Protein AF-A0A0H5CN25-F1 (afdb_monomer)

Secondary structure (DSSP, 8-state):
-PPPHHHHHHHHHHHHHH-TTSPEEHHHHHHHHT--HHHHHHHHHHHHHTTSEE--S-----SSS------EE-EE-

Radius of gyration: 11.95 Å; Cα contacts (8 Å, |Δi|>4): 104; chains: 1; bounding box: 34×23×29 Å

Foldseek 3Di:
DDCDLVNLLVVQAVVCVVVLPDWAWLVNSCVVRVHDSVVSQVSLVVCVVVVQFDWPPFDQPPDDDDGDRTGTTNDGD

pLDDT: mean 76.69, std 15.19, range [38.59, 90.12]

Structure (mmCIF, N/CA/C/O backbone):
data_AF-A0A0H5CN25-F1
#
_entry.id   AF-A0A0H5CN25-F1
#
loop_
_atom_site.group_PDB
_atom_site.id
_atom_site.type_symbol
_atom_site.label_atom_id
_atom_site.label_alt_id
_atom_site.label_comp_id
_atom_site.label_asym_id
_atom_site.label_entity_id
_atom_site.label_seq_id
_atom_site.pdbx_PDB_ins_code
_atom_site.Cartn_x
_atom_site.Cartn_y
_atom_site.Cartn_z
_atom_site.occupancy
_atom_site.B_iso_or_equiv
_atom_site.auth_seq_id
_atom_site.auth_comp_id
_atom_site.auth_asym_id
_atom_site.auth_atom_id
_atom_site.pdbx_PDB_model_num
ATOM 1 N N . MET A 1 1 ? -5.967 -4.624 -17.898 1.00 49.34 1 MET A N 1
ATOM 2 C CA . MET A 1 1 ? -7.037 -3.999 -17.088 1.00 49.34 1 MET A CA 1
ATOM 3 C C . MET A 1 1 ? -6.374 -2.850 -16.340 1.00 49.34 1 MET A C 1
ATOM 5 O O . MET A 1 1 ? -5.324 -3.095 -15.770 1.00 49.34 1 MET A O 1
ATOM 9 N N . PHE A 1 2 ? -6.851 -1.605 -16.442 1.00 55.09 2 PHE A N 1
ATOM 10 C CA . PHE A 1 2 ? -6.209 -0.486 -15.733 1.00 55.09 2 PHE A CA 1
ATOM 11 C C . PHE A 1 2 ? -6.531 -0.597 -14.240 1.00 55.09 2 PHE A C 1
ATOM 13 O O . PHE A 1 2 ? -7.705 -0.675 -13.886 1.00 55.09 2 PHE A O 1
ATOM 20 N N . ALA A 1 3 ? -5.515 -0.630 -13.379 1.00 62.66 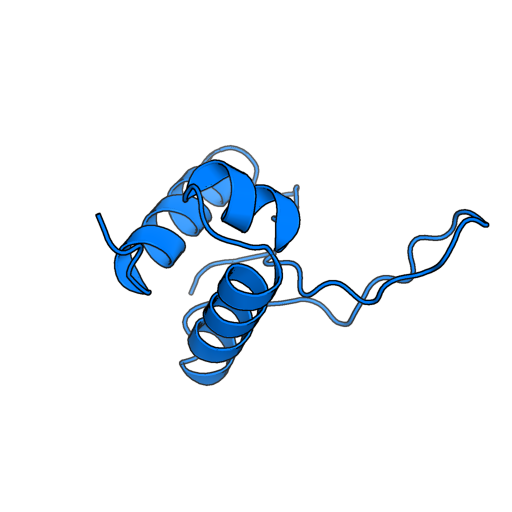3 ALA A N 1
ATOM 21 C CA . ALA A 1 3 ? -5.727 -0.581 -11.938 1.00 62.66 3 ALA A CA 1
ATOM 22 C C . ALA A 1 3 ? -6.284 0.800 -11.561 1.00 62.66 3 ALA A C 1
ATOM 24 O O . ALA A 1 3 ? -5.646 1.821 -11.826 1.00 62.66 3 ALA A O 1
ATOM 25 N N . THR A 1 4 ? -7.487 0.843 -10.989 1.00 79.25 4 THR A N 1
ATOM 26 C CA . THR A 1 4 ? -8.117 2.092 -10.542 1.00 79.25 4 THR A CA 1
ATOM 27 C C . THR A 1 4 ? -7.804 2.358 -9.069 1.00 79.25 4 THR A C 1
ATOM 29 O O . THR A 1 4 ? -7.444 1.446 -8.318 1.00 79.25 4 THR A O 1
ATOM 32 N N . LEU A 1 5 ? -7.976 3.612 -8.634 1.00 81.50 5 LEU A N 1
ATOM 33 C CA . LEU A 1 5 ? -7.872 4.012 -7.222 1.00 81.50 5 LEU A CA 1
ATOM 34 C C . LEU A 1 5 ? -8.744 3.132 -6.311 1.00 81.50 5 LEU A C 1
ATOM 36 O O . LEU A 1 5 ? -8.338 2.786 -5.204 1.00 81.50 5 LEU A O 1
ATOM 40 N N . GLU A 1 6 ? -9.916 2.717 -6.796 1.00 84.25 6 GLU A N 1
ATOM 41 C CA . GLU A 1 6 ? -10.819 1.819 -6.074 1.00 84.25 6 GLU A CA 1
ATOM 42 C C . GLU A 1 6 ? -10.223 0.421 -5.891 1.00 84.25 6 GLU A C 1
ATOM 44 O O . GLU A 1 6 ? -10.261 -0.113 -4.785 1.00 84.25 6 GLU A O 1
ATOM 49 N N . THR A 1 7 ? -9.611 -0.154 -6.934 1.00 87.31 7 THR A N 1
ATOM 50 C CA . THR A 1 7 ? -8.950 -1.466 -6.835 1.00 87.31 7 THR A CA 1
ATOM 51 C C . THR A 1 7 ? -7.796 -1.430 -5.837 1.00 87.31 7 THR A C 1
ATOM 53 O O . THR A 1 7 ? -7.649 -2.340 -5.020 1.00 87.31 7 THR A O 1
ATOM 56 N N . ALA A 1 8 ? -7.000 -0.359 -5.862 1.00 86.75 8 ALA A N 1
ATOM 57 C CA . ALA A 1 8 ? -5.923 -0.167 -4.901 1.00 86.75 8 ALA A CA 1
ATOM 58 C C . ALA A 1 8 ? -6.452 -0.035 -3.468 1.00 86.75 8 ALA A C 1
ATOM 60 O O . ALA A 1 8 ? -5.928 -0.675 -2.558 1.00 86.75 8 ALA A O 1
ATOM 61 N N . CYS A 1 9 ? -7.517 0.742 -3.267 1.00 86.25 9 CYS A N 1
ATOM 62 C CA . CYS A 1 9 ? -8.150 0.919 -1.964 1.00 86.25 9 CYS A CA 1
ATOM 63 C C . CYS A 1 9 ? -8.704 -0.404 -1.409 1.00 86.25 9 CYS A C 1
ATOM 65 O O . CYS A 1 9 ? -8.420 -0.759 -0.264 1.00 86.25 9 CYS A O 1
ATOM 67 N N . GLU A 1 10 ? -9.422 -1.179 -2.225 1.00 88.44 10 GLU A N 1
ATOM 68 C CA . GLU A 1 10 ? -9.952 -2.493 -1.840 1.00 88.44 10 GLU A CA 1
ATOM 69 C C . GLU A 1 10 ? -8.833 -3.481 -1.486 1.00 88.44 10 GLU A C 1
ATOM 71 O O . GLU A 1 10 ? -8.910 -4.164 -0.460 1.00 88.44 10 GLU A O 1
ATOM 76 N N . TYR A 1 11 ? -7.748 -3.511 -2.270 1.00 88.50 11 TYR A N 1
ATOM 77 C CA . TYR A 1 11 ? -6.579 -4.332 -1.956 1.00 88.50 11 TYR A CA 1
ATOM 78 C C . TYR A 1 11 ? -5.941 -3.923 -0.624 1.00 88.50 11 TYR A C 1
ATOM 80 O O . TYR A 1 11 ? -5.710 -4.773 0.240 1.00 88.50 11 TYR A O 1
ATOM 88 N N . LEU A 1 12 ? -5.696 -2.625 -0.422 1.00 86.31 12 LEU A N 1
ATOM 89 C CA . LEU A 1 12 ? -5.129 -2.088 0.817 1.00 86.31 12 LEU A CA 1
ATOM 90 C C . LEU A 1 12 ? -6.009 -2.431 2.019 1.00 86.31 12 LEU A C 1
ATOM 92 O O . LEU A 1 12 ? -5.506 -2.885 3.047 1.00 86.31 12 LEU A O 1
ATOM 96 N N . ARG A 1 13 ? -7.328 -2.297 1.874 1.00 87.62 13 ARG A N 1
ATOM 97 C CA . ARG A 1 13 ? -8.309 -2.628 2.908 1.00 87.62 13 ARG A CA 1
ATOM 98 C C . ARG A 1 13 ? -8.283 -4.113 3.249 1.00 87.62 13 ARG A C 1
ATOM 100 O O . ARG A 1 13 ? -8.213 -4.465 4.425 1.00 87.62 13 ARG A O 1
ATOM 107 N N . ALA A 1 14 ? -8.292 -4.992 2.249 1.00 88.88 14 ALA A N 1
ATOM 108 C CA . ALA A 1 14 ? -8.209 -6.436 2.452 1.00 88.88 14 ALA A CA 1
ATOM 109 C C . ALA A 1 14 ? -6.872 -6.850 3.089 1.00 88.88 14 ALA A C 1
ATOM 111 O O . ALA A 1 14 ? -6.833 -7.701 3.984 1.00 88.88 14 ALA A O 1
ATOM 112 N N . ARG A 1 15 ? -5.768 -6.229 2.662 1.00 86.12 15 ARG A N 1
ATOM 113 C CA . ARG A 1 15 ? -4.423 -6.517 3.16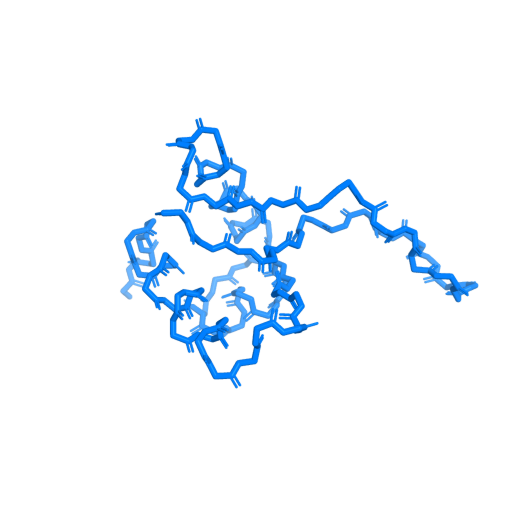1 1.00 86.12 15 ARG A CA 1
ATOM 114 C C . ARG A 1 15 ? -4.261 -6.083 4.613 1.00 86.12 15 ARG A C 1
ATOM 116 O O . ARG A 1 15 ? -3.846 -6.898 5.432 1.00 86.12 15 ARG A O 1
ATOM 123 N N . LEU A 1 16 ? -4.661 -4.858 4.943 1.00 84.06 16 LEU A N 1
ATOM 124 C CA . LEU A 1 16 ? -4.605 -4.316 6.302 1.00 84.06 16 LEU A CA 1
ATOM 125 C C . LEU A 1 16 ? -5.617 -4.980 7.238 1.00 84.06 16 LEU A C 1
ATOM 127 O O . LEU A 1 16 ? -5.345 -5.124 8.424 1.00 84.06 16 LEU A O 1
ATOM 131 N N . ARG A 1 17 ? -6.741 -5.487 6.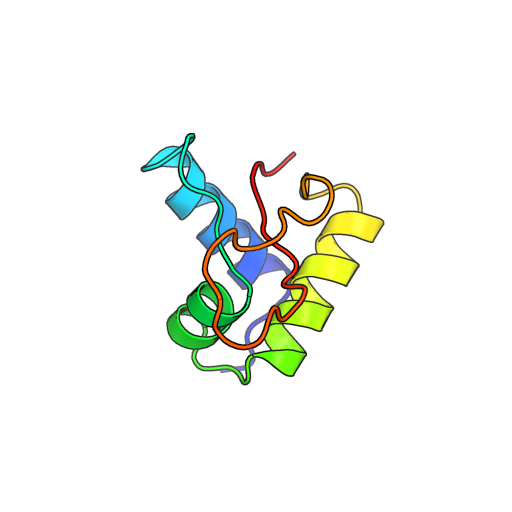721 1.00 84.94 17 ARG A N 1
ATOM 132 C CA . ARG A 1 17 ? -7.652 -6.332 7.506 1.00 84.94 17 ARG A CA 1
ATOM 133 C C . ARG A 1 17 ? -6.996 -7.648 7.929 1.00 84.94 17 ARG A C 1
ATOM 135 O O . ARG A 1 17 ? -7.209 -8.095 9.049 1.00 84.94 17 ARG A O 1
ATOM 142 N N . ASN A 1 18 ? -6.207 -8.263 7.046 1.00 83.19 18 ASN A N 1
ATOM 143 C CA . ASN A 1 18 ? -5.484 -9.502 7.350 1.00 83.19 18 ASN A CA 1
ATOM 144 C C . ASN A 1 18 ? -4.207 -9.261 8.167 1.00 83.19 18 ASN A C 1
ATOM 146 O O . ASN A 1 18 ? -3.806 -10.114 8.955 1.00 83.19 18 ASN A O 1
ATOM 150 N N . ARG A 1 19 ? -3.539 -8.121 7.962 1.00 80.44 19 ARG A N 1
ATOM 151 C CA . ARG A 1 19 ? -2.281 -7.758 8.624 1.00 80.44 19 ARG A CA 1
ATOM 152 C C . ARG A 1 19 ? -2.300 -6.287 9.063 1.00 80.44 19 ARG A C 1
ATOM 154 O O . ARG A 1 19 ? -1.617 -5.467 8.456 1.00 80.44 19 ARG A O 1
ATOM 161 N N . PRO A 1 20 ? -3.024 -5.943 10.141 1.00 74.56 20 PRO A N 1
ATOM 162 C CA . PRO A 1 20 ? -3.208 -4.550 10.569 1.00 74.56 20 PRO A CA 1
ATOM 163 C C . PRO A 1 20 ? -1.924 -3.878 11.067 1.00 74.56 20 PRO A C 1
ATOM 165 O O . PRO A 1 20 ? -1.841 -2.657 11.111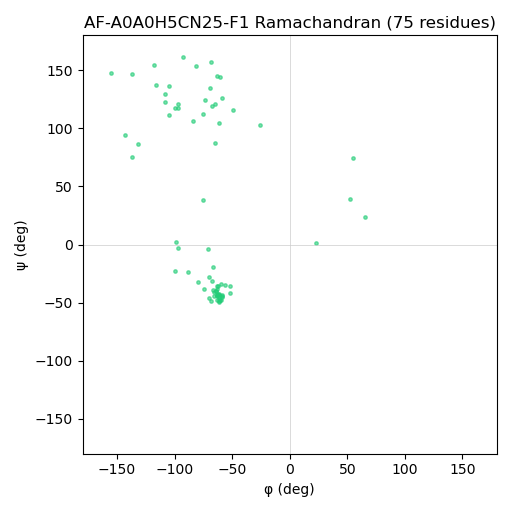 1.00 74.56 20 PRO A O 1
ATOM 168 N N . HIS A 1 21 ? -0.911 -4.664 11.435 1.00 74.75 21 HIS A N 1
ATOM 169 C CA . HIS A 1 21 ? 0.382 -4.158 11.902 1.00 74.75 21 HIS A CA 1
ATOM 170 C C . HIS A 1 21 ? 1.453 -4.116 10.808 1.00 74.75 21 HIS A C 1
ATOM 172 O O . HIS A 1 21 ? 2.573 -3.682 11.077 1.00 74.75 21 HIS A O 1
ATOM 178 N N . GLN A 1 22 ? 1.145 -4.589 9.595 1.00 77.19 22 GLN A N 1
ATOM 179 C CA . GLN A 1 22 ? 2.101 -4.609 8.496 1.00 77.19 22 GLN A CA 1
ATOM 180 C C . GLN A 1 22 ? 1.758 -3.499 7.499 1.00 77.19 22 GLN A C 1
ATOM 182 O O . GLN A 1 22 ? 0.731 -3.596 6.826 1.00 77.19 22 GLN A O 1
ATOM 187 N N . PRO A 1 23 ? 2.596 -2.457 7.387 1.00 80.88 23 PRO A N 1
ATOM 188 C CA . PRO A 1 23 ? 2.397 -1.427 6.380 1.00 80.88 23 PRO A CA 1
ATOM 189 C C . PRO A 1 23 ? 2.523 -2.018 4.971 1.00 80.88 23 PRO A C 1
ATOM 191 O O . PRO A 1 23 ? 3.331 -2.920 4.739 1.00 80.88 23 PRO A O 1
ATOM 194 N N . VAL A 1 24 ? 1.729 -1.503 4.033 1.00 85.50 24 VAL A N 1
ATOM 195 C CA . VAL A 1 24 ? 1.792 -1.883 2.616 1.00 85.50 24 VAL A CA 1
ATOM 196 C C . VAL A 1 24 ? 2.632 -0.860 1.866 1.00 85.50 24 VAL A C 1
ATOM 198 O O . VAL A 1 24 ? 2.274 0.313 1.809 1.00 85.50 24 VAL A O 1
ATOM 201 N N . GLU A 1 25 ? 3.751 -1.303 1.304 1.00 86.44 25 GLU A N 1
ATOM 202 C CA . GLU A 1 25 ? 4.651 -0.464 0.510 1.00 86.44 25 GLU A CA 1
ATOM 203 C C . GLU A 1 25 ? 4.138 -0.309 -0.931 1.00 86.44 25 GLU A C 1
ATOM 205 O O . GLU A 1 25 ? 3.463 -1.196 -1.462 1.00 86.44 25 GLU A O 1
ATOM 210 N N . ALA A 1 26 ? 4.498 0.796 -1.591 1.00 84.81 26 ALA A N 1
ATOM 211 C CA . ALA A 1 26 ? 4.148 1.036 -2.993 1.00 84.81 26 ALA A CA 1
ATOM 212 C C . ALA A 1 26 ? 4.622 -0.079 -3.939 1.00 84.81 26 ALA A C 1
ATOM 214 O O . ALA A 1 26 ? 3.917 -0.417 -4.884 1.00 84.81 26 ALA A O 1
ATOM 215 N N . GLU A 1 27 ? 5.780 -0.692 -3.671 1.00 85.50 27 GLU A N 1
ATOM 216 C CA . GLU A 1 27 ? 6.277 -1.825 -4.462 1.00 85.50 27 GLU A CA 1
ATOM 217 C C . GLU A 1 27 ? 5.348 -3.046 -4.364 1.00 85.50 27 GLU A C 1
ATOM 219 O O . GLU A 1 27 ? 5.031 -3.670 -5.375 1.00 85.50 27 GLU A O 1
ATOM 224 N N . GLU A 1 28 ? 4.865 -3.367 -3.162 1.00 86.19 28 GLU A N 1
ATOM 225 C CA . GLU A 1 28 ? 3.925 -4.472 -2.948 1.00 86.19 28 GLU A CA 1
ATOM 226 C C . GLU A 1 28 ? 2.576 -4.188 -3.610 1.00 86.19 28 GLU A C 1
ATOM 228 O O . GLU A 1 28 ? 1.975 -5.084 -4.203 1.00 86.19 28 GLU A O 1
ATOM 233 N N . LEU A 1 29 ? 2.109 -2.939 -3.539 1.00 87.19 29 LEU A N 1
ATOM 234 C CA . LEU A 1 29 ? 0.904 -2.504 -4.240 1.00 87.19 29 LEU A CA 1
ATOM 235 C C . LEU A 1 29 ? 1.079 -2.611 -5.763 1.00 87.19 29 LEU A C 1
ATOM 237 O O . LEU A 1 29 ? 0.193 -3.120 -6.444 1.00 87.19 29 LEU A O 1
ATOM 241 N N . GLY A 1 30 ? 2.234 -2.189 -6.285 1.00 89.06 30 GLY A N 1
ATOM 242 C CA . GLY A 1 30 ? 2.579 -2.282 -7.701 1.00 89.06 30 GLY A CA 1
ATOM 243 C C . GLY A 1 30 ? 2.578 -3.722 -8.204 1.00 89.06 30 GLY A C 1
ATOM 244 O O . GLY A 1 30 ? 1.919 -4.028 -9.194 1.00 89.06 30 GLY A O 1
ATOM 245 N N . LYS A 1 31 ? 3.220 -4.636 -7.465 1.00 88.69 31 LYS A N 1
ATOM 246 C CA . LYS A 1 31 ? 3.206 -6.077 -7.770 1.00 88.69 31 LYS A CA 1
ATOM 247 C C . LYS A 1 31 ? 1.798 -6.666 -7.727 1.00 88.69 31 LYS A C 1
ATOM 249 O O . LYS A 1 31 ? 1.446 -7.442 -8.606 1.00 88.69 31 LYS A O 1
ATOM 254 N N . ALA A 1 32 ? 0.998 -6.308 -6.722 1.00 87.50 32 ALA A N 1
ATOM 255 C CA . ALA A 1 32 ? -0.356 -6.836 -6.567 1.00 87.50 32 ALA A CA 1
ATOM 256 C C . ALA A 1 32 ? -1.317 -6.371 -7.670 1.00 87.50 32 ALA A C 1
ATOM 258 O O . ALA A 1 32 ? -2.240 -7.099 -8.023 1.00 87.50 32 ALA A O 1
ATOM 259 N N . LEU A 1 33 ? -1.105 -5.163 -8.192 1.00 86.94 33 LEU A N 1
ATOM 260 C CA . LEU A 1 33 ? -1.929 -4.560 -9.238 1.00 86.94 33 LEU A CA 1
ATOM 261 C C . LEU A 1 33 ? -1.319 -4.698 -10.642 1.00 86.94 33 LEU A C 1
ATOM 263 O O . LEU A 1 33 ? -1.896 -4.181 -11.594 1.00 86.94 33 LEU A O 1
ATOM 267 N N . GLU A 1 34 ? -0.168 -5.366 -10.768 1.00 90.12 34 GLU A N 1
ATOM 268 C CA . GLU A 1 34 ? 0.607 -5.487 -12.011 1.00 90.12 34 GLU A CA 1
ATOM 269 C C . GLU A 1 34 ? 0.896 -4.124 -12.680 1.00 90.12 34 GLU A C 1
ATOM 271 O O . GLU A 1 34 ? 0.866 -3.982 -13.903 1.00 90.12 34 GLU A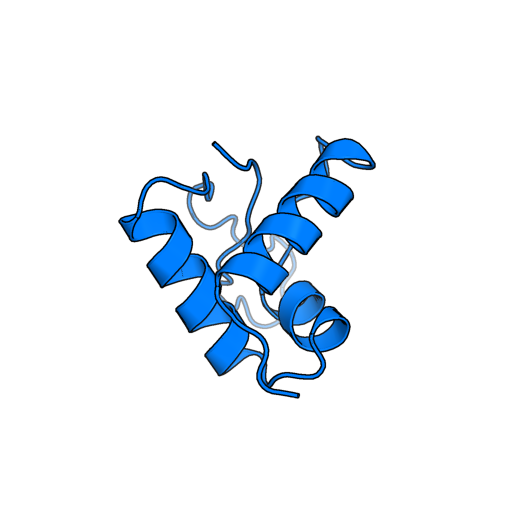 O 1
ATOM 276 N N . ILE A 1 35 ? 1.186 -3.104 -11.865 1.00 88.38 35 ILE A N 1
ATOM 277 C CA . ILE A 1 35 ? 1.527 -1.741 -12.299 1.00 88.38 35 ILE A CA 1
ATOM 278 C C . ILE A 1 35 ? 2.949 -1.357 -11.866 1.00 88.38 35 ILE A C 1
ATOM 280 O O . ILE A 1 35 ? 3.457 -1.869 -10.864 1.00 88.38 35 ILE A O 1
ATOM 284 N N . PRO A 1 36 ? 3.611 -0.424 -12.574 1.00 89.50 36 PRO A N 1
ATOM 285 C CA . PRO A 1 36 ? 4.909 0.089 -12.150 1.00 89.50 36 PRO A CA 1
ATOM 286 C C . PRO A 1 36 ? 4.832 0.764 -10.775 1.00 89.50 36 PRO A C 1
ATOM 288 O O . PRO A 1 36 ? 3.870 1.473 -10.471 1.00 89.50 36 PRO A O 1
ATOM 291 N N . THR A 1 37 ? 5.889 0.609 -9.970 1.00 86.06 37 THR A N 1
ATOM 292 C CA . THR A 1 37 ? 5.982 1.180 -8.614 1.00 86.06 37 THR A CA 1
ATOM 293 C C . THR A 1 37 ? 5.679 2.675 -8.597 1.00 86.06 37 THR A C 1
ATOM 295 O O . THR A 1 37 ? 4.902 3.114 -7.760 1.00 86.06 37 THR A O 1
ATOM 298 N N . SER A 1 38 ? 6.171 3.445 -9.573 1.00 85.94 38 SER A N 1
ATOM 299 C CA . SER A 1 38 ? 5.888 4.885 -9.665 1.00 85.94 38 SER A CA 1
ATOM 300 C C . SER A 1 38 ? 4.394 5.200 -9.792 1.00 85.94 38 SER A C 1
ATOM 302 O O . SER A 1 38 ? 3.922 6.192 -9.246 1.00 85.94 38 SER A O 1
ATOM 304 N N . GLN A 1 39 ? 3.621 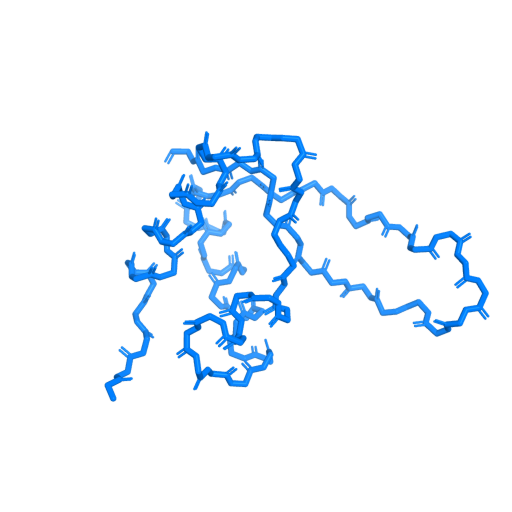4.347 -10.469 1.00 87.50 39 GLN A N 1
ATOM 305 C CA . GLN A 1 39 ? 2.170 4.508 -10.562 1.00 87.50 39 GLN A CA 1
ATOM 306 C C . GLN A 1 39 ? 1.480 4.125 -9.247 1.00 87.50 39 GLN A C 1
ATOM 308 O O . GLN A 1 39 ? 0.546 4.804 -8.826 1.00 87.50 39 GLN A O 1
ATOM 313 N N . ALA A 1 40 ? 1.961 3.082 -8.567 1.00 87.12 40 ALA A N 1
ATOM 314 C CA . ALA A 1 40 ? 1.484 2.720 -7.234 1.00 87.12 40 ALA A CA 1
ATOM 315 C C . ALA A 1 40 ? 1.768 3.824 -6.198 1.00 87.12 40 ALA A C 1
ATOM 317 O O . ALA A 1 40 ? 0.917 4.109 -5.358 1.00 87.12 40 ALA A O 1
ATOM 318 N N . GLU A 1 41 ? 2.922 4.490 -6.285 1.00 87.19 41 GLU A N 1
ATOM 319 C CA . GLU A 1 41 ? 3.256 5.655 -5.460 1.00 87.19 41 GLU A CA 1
ATOM 320 C C . GLU A 1 41 ? 2.270 6.802 -5.691 1.00 87.19 41 GLU A C 1
ATOM 322 O O . GLU A 1 41 ? 1.729 7.332 -4.721 1.00 87.19 41 GLU A O 1
ATOM 327 N N . MET A 1 42 ? 1.976 7.139 -6.954 1.00 87.44 42 MET A N 1
ATOM 328 C CA . MET A 1 42 ? 0.975 8.162 -7.285 1.00 87.44 42 MET A CA 1
ATOM 329 C C . MET A 1 42 ? -0.398 7.809 -6.713 1.00 87.44 42 MET A C 1
ATOM 331 O O . MET A 1 42 ? -1.026 8.652 -6.087 1.00 87.44 42 MET A O 1
ATOM 335 N N . ILE A 1 43 ? -0.833 6.556 -6.855 1.00 88.44 43 ILE A N 1
ATOM 336 C CA . ILE A 1 43 ? -2.102 6.066 -6.300 1.00 88.44 43 ILE A CA 1
ATOM 337 C C . ILE A 1 43 ? -2.151 6.228 -4.777 1.00 88.44 43 ILE A C 1
ATOM 339 O O . ILE A 1 43 ? -3.164 6.665 -4.240 1.00 88.44 43 ILE A O 1
ATOM 343 N N . ILE A 1 44 ? -1.073 5.892 -4.064 1.00 85.81 44 ILE A N 1
ATOM 344 C CA . ILE A 1 44 ? -1.026 6.033 -2.602 1.00 85.81 44 ILE A CA 1
ATOM 345 C C . ILE A 1 44 ? -1.086 7.506 -2.191 1.00 85.81 44 ILE A C 1
ATOM 347 O O . ILE A 1 44 ? -1.769 7.838 -1.222 1.00 85.81 44 ILE A O 1
ATOM 351 N N . VAL A 1 45 ? -0.383 8.386 -2.910 1.00 85.81 45 VAL A N 1
ATOM 352 C CA . VAL A 1 45 ? -0.438 9.835 -2.676 1.00 85.81 45 VAL A CA 1
ATOM 353 C C . VAL A 1 45 ? -1.854 10.357 -2.902 1.00 85.81 45 VAL A C 1
ATOM 355 O O . VAL A 1 45 ? -2.390 11.009 -2.013 1.00 85.81 45 VAL A O 1
ATOM 358 N N . ASP A 1 46 ? -2.490 9.994 -4.013 1.00 88.69 46 ASP A N 1
ATOM 359 C CA . ASP A 1 46 ? -3.848 10.421 -4.364 1.00 88.69 46 ASP A CA 1
ATOM 360 C C . ASP A 1 46 ? -4.876 9.943 -3.320 1.00 88.69 46 ASP A C 1
ATOM 362 O O . ASP A 1 46 ? -5.670 10.723 -2.796 1.00 88.69 46 ASP A O 1
ATOM 366 N N . LEU A 1 47 ? -4.783 8.676 -2.890 1.00 87.12 47 LEU A N 1
ATOM 367 C CA . LEU A 1 47 ? -5.615 8.127 -1.814 1.00 87.12 47 LEU A CA 1
ATOM 368 C C . LEU A 1 47 ? -5.386 8.841 -0.473 1.00 87.12 47 LEU A C 1
ATOM 370 O O . LEU A 1 47 ? -6.323 9.002 0.313 1.00 87.12 47 LEU A O 1
ATOM 374 N N . ARG A 1 48 ? -4.147 9.249 -0.184 1.00 86.06 48 ARG A N 1
ATOM 375 C CA . ARG A 1 48 ? -3.802 9.988 1.035 1.00 86.06 48 ARG A CA 1
ATOM 376 C C . ARG A 1 48 ? -4.371 11.403 0.987 1.00 86.06 48 ARG A C 1
ATOM 378 O O . ARG A 1 48 ? -4.955 11.841 1.974 1.00 86.06 48 ARG A O 1
ATOM 385 N N . GLU A 1 49 ? -4.216 12.106 -0.133 1.00 86.38 49 GLU A N 1
ATOM 386 C CA . GLU A 1 49 ? -4.778 13.447 -0.337 1.00 86.38 49 GLU A CA 1
ATOM 387 C C . GLU A 1 49 ? -6.309 13.431 -0.305 1.00 86.38 49 GLU A C 1
ATOM 389 O O . GLU A 1 49 ? -6.925 14.320 0.278 1.00 86.38 49 GLU A O 1
ATOM 394 N N . ALA A 1 50 ? -6.928 12.365 -0.814 1.00 86.38 50 ALA A N 1
ATOM 395 C CA . ALA A 1 50 ? -8.363 12.124 -0.699 1.00 86.38 50 ALA A CA 1
ATOM 396 C C . ALA A 1 50 ? -8.825 11.754 0.726 1.00 86.38 50 ALA A C 1
ATOM 398 O O . ALA A 1 50 ? -10.020 11.545 0.943 1.00 86.38 50 ALA A O 1
ATOM 399 N N . GLY A 1 51 ? -7.909 11.614 1.694 1.00 85.12 51 GLY A N 1
ATOM 400 C CA . GLY A 1 51 ? -8.230 11.209 3.064 1.00 85.12 51 GLY A CA 1
ATOM 401 C C . GLY A 1 51 ? -8.777 9.782 3.173 1.00 85.12 51 GLY A C 1
ATOM 402 O O . GLY A 1 51 ? -9.491 9.475 4.122 1.00 85.12 51 GLY A O 1
ATOM 403 N N . ARG A 1 52 ? -8.475 8.912 2.200 1.00 85.88 52 ARG A N 1
ATOM 404 C CA . ARG A 1 52 ? -8.885 7.496 2.176 1.00 85.88 52 ARG A CA 1
ATOM 405 C C . ARG A 1 52 ? -7.890 6.587 2.880 1.00 85.88 52 ARG A C 1
ATOM 407 O O . ARG A 1 52 ? -8.252 5.484 3.273 1.00 85.88 52 ARG A O 1
ATOM 414 N N . VAL A 1 53 ? -6.631 7.000 3.001 1.00 86.19 53 VAL A N 1
ATOM 415 C CA . VAL A 1 53 ? -5.583 6.196 3.636 1.00 86.19 53 VAL A CA 1
ATOM 416 C C . VAL A 1 53 ? -4.697 7.031 4.550 1.00 86.19 53 VAL A C 1
ATOM 418 O O . VAL A 1 53 ? -4.412 8.199 4.294 1.00 86.19 53 VAL A O 1
ATOM 421 N N . GLU A 1 54 ? -4.233 6.396 5.618 1.00 82.50 54 GLU A N 1
ATOM 422 C CA . GLU A 1 54 ? -3.265 6.927 6.565 1.00 82.50 54 GLU A CA 1
ATOM 423 C C . GLU A 1 54 ? -1.885 6.353 6.235 1.00 82.50 54 GLU A C 1
ATOM 425 O O . GLU A 1 54 ? -1.653 5.137 6.309 1.00 82.50 54 GLU A O 1
ATOM 430 N N . CYS A 1 55 ? -0.966 7.250 5.885 1.00 76.50 55 CYS A N 1
ATOM 431 C CA . CYS A 1 55 ? 0.437 6.936 5.647 1.00 76.50 55 CYS A CA 1
ATOM 432 C C . CYS A 1 55 ? 1.260 7.510 6.809 1.00 76.50 55 CYS A C 1
ATOM 434 O O . CYS A 1 55 ? 1.195 8.723 7.043 1.00 76.50 55 CYS A O 1
ATOM 436 N N . PRO A 1 56 ? 2.034 6.695 7.546 1.00 67.81 56 PRO A N 1
ATOM 437 C CA . PRO A 1 56 ? 2.877 7.200 8.612 1.00 67.81 56 PRO A CA 1
ATOM 438 C C . PRO A 1 56 ? 4.017 8.036 8.010 1.00 67.81 56 PRO A C 1
ATOM 440 O O . PRO A 1 56 ? 4.398 7.836 6.850 1.00 67.81 56 PRO A O 1
ATOM 443 N N . PRO A 1 57 ? 4.609 8.956 8.790 1.00 56.09 57 PRO A N 1
ATOM 444 C CA . PRO A 1 57 ? 5.792 9.676 8.352 1.00 56.09 57 PRO A CA 1
ATOM 445 C C . PRO A 1 57 ? 6.908 8.671 8.053 1.00 56.09 57 PRO A C 1
ATOM 447 O O . PRO A 1 57 ? 7.225 7.811 8.877 1.00 56.09 57 PRO A O 1
ATOM 450 N N . LEU A 1 58 ? 7.443 8.785 6.837 1.00 56.97 58 LEU A N 1
ATOM 451 C CA . LEU A 1 58 ? 8.505 7.989 6.229 1.00 56.97 58 LEU A CA 1
ATOM 452 C C . LEU A 1 58 ? 9.446 7.357 7.267 1.00 56.97 58 LEU A C 1
ATOM 454 O O . LEU A 1 58 ? 10.318 8.027 7.828 1.00 56.97 58 LEU A O 1
ATOM 458 N N . ARG A 1 59 ? 9.292 6.054 7.531 1.00 49.19 59 ARG A N 1
ATOM 459 C CA . ARG A 1 59 ? 10.261 5.347 8.369 1.00 49.19 59 ARG A CA 1
ATOM 460 C C . ARG A 1 59 ? 11.515 5.103 7.549 1.00 49.19 59 ARG A C 1
ATOM 462 O O . ARG A 1 59 ? 11.511 4.321 6.605 1.00 49.19 59 ARG A O 1
ATOM 469 N N . ARG A 1 60 ? 12.598 5.775 7.942 1.00 46.19 60 ARG A N 1
ATOM 470 C CA . ARG A 1 60 ? 13.958 5.480 7.485 1.00 46.19 60 ARG A CA 1
ATOM 471 C C . ARG A 1 60 ? 14.179 3.974 7.646 1.00 46.19 60 ARG A C 1
ATOM 473 O O . ARG A 1 60 ? 14.134 3.473 8.771 1.00 46.19 60 ARG A O 1
ATOM 480 N N . ARG A 1 61 ? 14.385 3.250 6.543 1.00 48.53 61 ARG A N 1
ATOM 481 C CA . ARG A 1 61 ? 14.838 1.857 6.594 1.00 48.53 61 ARG A CA 1
ATOM 482 C C . ARG A 1 61 ? 16.203 1.887 7.285 1.00 48.53 61 ARG A C 1
ATOM 484 O O . ARG A 1 61 ? 17.166 2.408 6.731 1.00 48.53 61 ARG A O 1
ATOM 491 N N . GLY A 1 62 ? 16.247 1.469 8.547 1.00 45.38 62 GLY A N 1
ATOM 492 C CA . GLY A 1 62 ? 17.417 1.569 9.424 1.00 45.38 62 GLY A CA 1
ATOM 493 C C . GLY A 1 62 ? 18.507 0.550 9.106 1.00 45.38 62 GLY A C 1
ATOM 494 O O . GLY A 1 62 ? 19.093 0.012 10.033 1.00 45.38 62 GLY A O 1
ATOM 495 N N . ASP A 1 63 ? 18.754 0.266 7.829 1.00 45.66 63 ASP A N 1
ATOM 496 C CA . ASP A 1 63 ? 19.737 -0.724 7.407 1.00 45.66 63 ASP A CA 1
ATOM 497 C C . ASP A 1 63 ? 20.436 -0.232 6.135 1.00 45.66 63 ASP A C 1
ATOM 499 O O . ASP A 1 63 ? 19.872 -0.333 5.051 1.00 45.66 63 ASP A O 1
ATOM 503 N N . GLY A 1 64 ? 21.588 0.425 6.339 1.00 45.50 64 GLY A N 1
ATOM 504 C CA . GLY A 1 64 ? 22.775 0.676 5.490 1.00 45.50 64 GLY A CA 1
ATOM 505 C C . GLY A 1 64 ? 22.778 0.642 3.952 1.00 45.50 64 GLY A C 1
ATOM 506 O O . GLY A 1 64 ? 23.836 0.872 3.375 1.00 45.50 64 GLY A O 1
ATOM 507 N N . THR A 1 65 ? 21.672 0.398 3.261 1.00 45.31 65 THR A N 1
ATOM 508 C CA . THR A 1 65 ? 21.637 0.060 1.839 1.00 45.31 65 THR A CA 1
ATOM 509 C C . THR A 1 65 ? 20.587 0.929 1.157 1.00 45.31 65 THR A C 1
ATOM 511 O O . THR A 1 65 ? 19.422 0.558 1.070 1.00 45.31 65 THR A O 1
ATOM 514 N N . GLY A 1 66 ? 20.990 2.131 0.728 1.00 41.62 66 GLY A N 1
ATOM 515 C CA . GLY A 1 66 ? 20.210 2.983 -0.179 1.00 41.62 66 GLY A CA 1
ATOM 516 C C . GLY A 1 66 ? 18.787 3.288 0.297 1.00 41.62 66 GLY A C 1
ATOM 517 O O . GLY A 1 66 ? 17.821 2.744 -0.228 1.00 41.62 66 GLY A O 1
ATOM 518 N N . GLY A 1 67 ? 18.654 4.166 1.295 1.00 38.59 67 GLY A N 1
ATOM 519 C CA . GLY A 1 67 ? 17.367 4.573 1.861 1.00 38.59 67 GLY A CA 1
ATOM 520 C C . GLY A 1 67 ? 16.485 5.326 0.864 1.00 38.59 67 GLY A C 1
ATOM 521 O O . GLY A 1 67 ? 16.501 6.554 0.831 1.00 38.59 67 GLY A O 1
ATOM 522 N N . GLY A 1 68 ? 15.704 4.587 0.078 1.00 46.22 68 GLY A N 1
ATOM 523 C CA . GLY A 1 68 ? 14.542 5.115 -0.625 1.00 46.22 68 GLY A CA 1
ATOM 524 C C . GLY A 1 68 ? 13.441 5.468 0.374 1.00 46.22 68 GLY A C 1
ATOM 525 O O . GLY A 1 68 ? 13.168 4.726 1.321 1.00 46.22 68 GLY A O 1
ATOM 526 N N . TYR A 1 69 ? 12.845 6.640 0.193 1.00 55.09 69 TYR A N 1
ATOM 527 C CA . TYR A 1 69 ? 11.651 7.065 0.909 1.00 55.09 69 TYR A CA 1
ATOM 528 C C . TYR A 1 69 ? 10.446 6.480 0.178 1.00 55.09 69 TYR A C 1
ATOM 530 O O . TYR A 1 69 ? 10.121 6.959 -0.900 1.00 55.09 69 TYR A O 1
ATOM 538 N N . PHE A 1 70 ? 9.800 5.456 0.736 1.00 61.72 70 PHE A N 1
ATOM 539 C CA . PHE A 1 70 ? 8.637 4.842 0.094 1.00 61.72 70 PHE A CA 1
ATOM 540 C C . PHE A 1 70 ? 7.359 5.204 0.853 1.00 61.72 70 PHE A C 1
ATOM 542 O O . PHE A 1 70 ? 7.314 5.045 2.080 1.00 61.72 70 PHE A O 1
ATOM 549 N N . PRO A 1 71 ? 6.313 5.695 0.164 1.00 67.00 71 PRO A N 1
ATOM 550 C CA . PRO A 1 71 ? 5.016 5.874 0.786 1.00 67.00 71 PRO A CA 1
ATOM 551 C C . PRO A 1 71 ? 4.476 4.491 1.162 1.00 67.00 71 PRO A C 1
ATOM 553 O O . PRO A 1 71 ? 4.338 3.601 0.321 1.00 67.00 71 PRO A O 1
ATOM 556 N N . ALA A 1 72 ? 4.213 4.305 2.452 1.00 75.56 72 ALA A N 1
ATOM 557 C CA . ALA A 1 72 ? 3.658 3.075 2.986 1.00 75.56 72 ALA A CA 1
ATOM 558 C C . ALA A 1 72 ? 2.285 3.363 3.585 1.00 75.56 72 ALA A C 1
ATOM 560 O O . ALA A 1 72 ? 2.102 4.366 4.269 1.00 75.56 72 ALA A O 1
ATOM 561 N N . VAL A 1 73 ? 1.320 2.488 3.340 1.00 82.19 73 VAL A N 1
ATOM 562 C CA . VAL A 1 73 ? -0.039 2.631 3.857 1.00 82.19 73 VAL A CA 1
ATOM 563 C C . VAL A 1 73 ? -0.170 1.797 5.124 1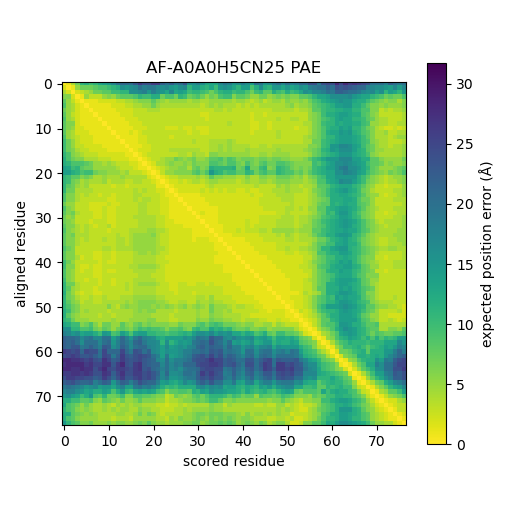.00 82.19 73 VAL A C 1
ATOM 565 O O . VAL A 1 73 ? 0.027 0.583 5.090 1.00 82.19 73 VAL A O 1
ATOM 568 N N . THR A 1 74 ? -0.502 2.432 6.248 1.00 81.06 74 THR A N 1
ATOM 569 C CA . THR A 1 74 ? -0.730 1.735 7.528 1.00 81.06 74 THR A CA 1
ATOM 570 C C . THR A 1 74 ? -2.192 1.515 7.844 1.00 81.06 74 THR A C 1
ATOM 572 O O . THR A 1 74 ? -2.515 0.644 8.648 1.00 81.06 74 THR A O 1
ATOM 575 N N . ARG A 1 75 ? -3.084 2.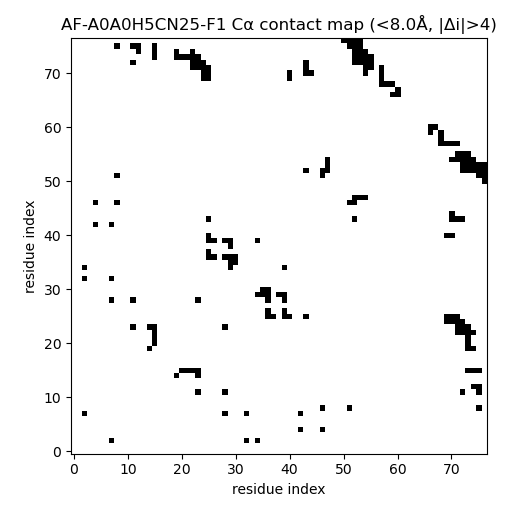313 7.260 1.00 80.12 75 ARG A N 1
ATOM 576 C CA . ARG A 1 75 ? -4.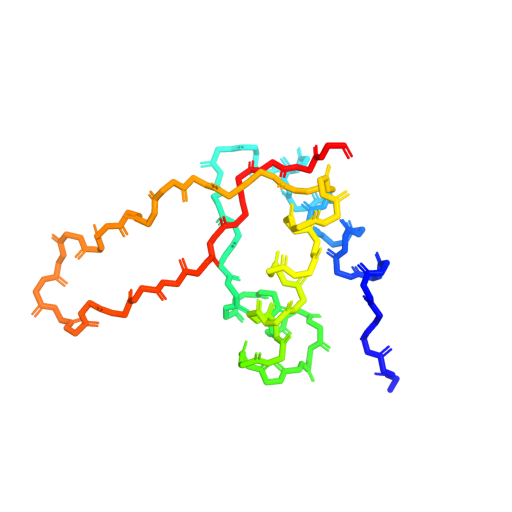514 2.232 7.543 1.00 80.12 75 ARG A CA 1
ATOM 577 C C . ARG A 1 75 ? -5.327 2.772 6.371 1.00 80.12 75 ARG A C 1
ATOM 579 O O . ARG A 1 75 ? -4.885 3.689 5.692 1.00 80.12 75 ARG A O 1
ATOM 586 N N . VAL A 1 76 ? -6.507 2.202 6.153 1.00 83.25 76 VAL A N 1
ATOM 587 C CA . VAL A 1 76 ? -7.542 2.742 5.254 1.00 83.25 76 VAL A CA 1
ATOM 588 C C . VAL A 1 76 ? -8.646 3.352 6.127 1.00 83.25 76 VAL A C 1
ATOM 590 O O . VAL A 1 76 ? -8.986 2.753 7.154 1.00 83.25 76 VAL A O 1
ATOM 593 N N . LEU A 1 77 ? -9.139 4.534 5.751 1.00 79.94 77 LEU A N 1
ATOM 594 C CA . LEU A 1 77 ? -10.158 5.335 6.443 1.00 79.94 77 LEU A CA 1
ATOM 595 C C . LEU A 1 77 ? -11.557 5.129 5.843 1.00 79.94 77 LEU A C 1
ATOM 597 O O . LEU A 1 77 ? -11.671 4.970 4.605 1.00 79.94 77 LEU A O 1
#

Sequence (77 aa):
MFATLETACEYLRARLRNRPHQPVEAEELGKALEIPTSQAEMIIVDLREAGRVECPPLRRRGDGTGGGYFPAVTRVL

Mean predicted aligned error: 7.48 Å

Solvent-accessible surface area (backbone atoms only — not comparable to full-atom values): 4548 Å² total; per-residue (Å²): 131,86,76,44,70,65,57,53,49,53,49,51,44,56,49,34,71,76,34,63,88,54,61,46,41,23,58,59,49,5,63,77,56,75,42,59,41,73,58,29,42,51,46,52,51,52,36,36,76,69,61,38,34,44,59,66,80,71,74,75,62,92,59,101,66,78,78,71,85,61,70,33,42,54,43,72,101

Nearest PDB structures (foldseek):
  2jt1-assembly1_A  TM=7.888E-01  e=1.394E-02  Salmonella enterica subsp. enterica serovar Typhimurium str. LT2
  7dvt-assembly1_A  TM=7.331E-01  e=1.489E-02  Streptococcus agalactiae NEM316
  7dvr-assembly1_A-2  TM=7.359E-01  e=2.367E-02  Streptococcus agalactiae NEM316
  5f7q-assembly1_C  TM=7.274E-01  e=4.902E-02  Listeria monocytogenes EGD-e
  4ld5-assembly1_A  TM=6.636E-01  e=8.892E-02  Staphylococcus aureus